Protein AF-A0A958IVD2-F1 (afdb_monomer)

Secondary structure (DSSP, 8-state):
---------------PPP-PPPPSSTT--STTTT--TTTTSEEEEE----SSSTTSHHHHHH--SSEEEEES--EEEE-SS-EEE-SSSEEEEGGGSSTT-EEEESS-EEE-SSSEEEESEEEE--------

Solvent-accessible surface area (backbone atoms only — not comparable to full-atom values): 7624 Å² total; per-residue (Å²): 140,82,85,82,78,81,80,78,82,81,81,78,80,82,76,73,79,76,83,72,73,66,49,55,43,95,86,50,67,72,96,68,15,55,37,67,20,13,67,96,35,51,80,38,64,22,63,49,58,48,61,54,55,92,42,5,56,46,47,58,47,61,43,76,59,39,22,30,37,37,32,77,42,52,47,67,33,56,22,72,55,66,44,64,31,61,50,40,21,28,25,40,41,25,77,56,18,45,86,95,17,40,31,42,24,25,35,57,80,42,81,72,56,54,42,71,40,80,42,63,64,44,77,46,88,52,77,47,61,81,80,129

Radius of gyration: 24.02 Å; Cα contacts (8 Å, |Δi|>4): 286; chains: 1; bounding box: 62×28×90 Å

Foldseek 3Di:
DDDDDPPDDDPDPDDDPDPDQDFCDVPQDDPNGRQQALPPHAEQEQEDLEQDDPSHPLVQLPDADRYEYAYPEADERQHLEERENPHARHEYDQVRHPDPTYEYEQYYHHYPDDRYHYDDYHYDYDHRPDDD

Nearest PDB structures (foldseek):
  9buj-assembly1_A  TM=9.673E-01  e=1.104E-06  Pseudoalteromonas fuliginea
  6fi2-assembly1_A  TM=8.003E-01  e=1.442E-03  Achromobacter denitrificans
  1pxz-assembly2_B  TM=7.225E-01  e=1.726E-03  Juniperus ashei

Structure (mmCIF, N/CA/C/O backbone):
data_AF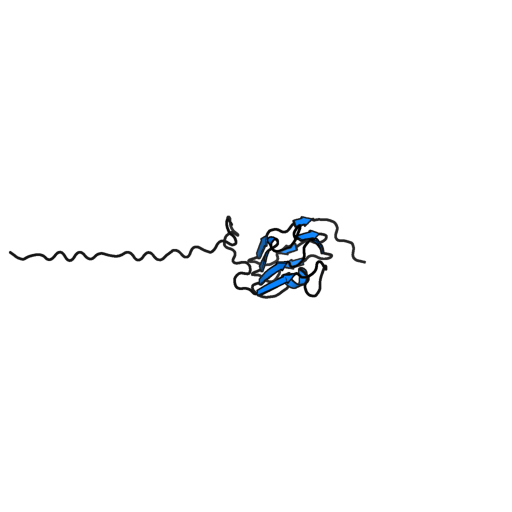-A0A958IVD2-F1
#
_entry.id   AF-A0A958IVD2-F1
#
loop_
_atom_site.group_PDB
_atom_site.id
_atom_site.type_symbol
_atom_site.label_atom_id
_atom_site.label_alt_id
_atom_site.label_comp_id
_atom_site.label_asym_id
_atom_site.label_entity_id
_atom_site.label_seq_id
_atom_site.pdbx_PDB_ins_code
_atom_site.Cartn_x
_atom_site.Cartn_y
_atom_site.Cartn_z
_atom_site.occupancy
_atom_site.B_iso_or_equiv
_atom_site.auth_seq_id
_atom_site.auth_comp_id
_atom_site.auth_asym_id
_atom_site.auth_atom_id
_atom_site.pdbx_PDB_model_num
ATOM 1 N N . MET A 1 1 ? -46.394 0.053 67.812 1.00 45.84 1 MET A N 1
ATOM 2 C CA . MET A 1 1 ? -45.107 -0.383 67.218 1.00 45.84 1 MET A CA 1
ATOM 3 C C . MET A 1 1 ? -45.305 -0.621 65.717 1.00 45.84 1 MET A C 1
ATOM 5 O O . MET A 1 1 ? -45.913 -1.615 65.351 1.00 45.84 1 MET A O 1
ATOM 9 N N . ARG A 1 2 ? -44.894 0.317 64.844 1.00 48.47 2 ARG A N 1
ATOM 10 C CA . ARG A 1 2 ? -45.023 0.217 63.370 1.00 48.47 2 ARG A CA 1
ATOM 11 C C . ARG A 1 2 ? -43.691 -0.262 62.777 1.00 48.47 2 ARG A C 1
ATOM 13 O O . ARG A 1 2 ? -42.692 0.438 62.893 1.00 48.47 2 ARG A O 1
ATOM 20 N N . LYS A 1 3 ? -43.666 -1.454 62.168 1.00 48.22 3 LYS A N 1
ATOM 21 C CA . LYS A 1 3 ? -42.484 -2.014 61.487 1.00 48.22 3 LYS A CA 1
ATOM 22 C C . LYS A 1 3 ? -42.198 -1.234 60.195 1.00 48.22 3 LYS A C 1
ATOM 24 O O . LYS A 1 3 ? -42.845 -1.462 59.176 1.00 48.22 3 LYS A O 1
ATOM 29 N N . MET A 1 4 ? -41.222 -0.327 60.247 1.00 54.09 4 MET A N 1
ATOM 30 C CA . MET A 1 4 ? -40.623 0.327 59.078 1.00 54.09 4 MET A CA 1
ATOM 31 C C . MET A 1 4 ? -39.962 -0.719 58.171 1.00 54.09 4 MET A C 1
ATOM 33 O O . MET A 1 4 ? -38.931 -1.288 58.524 1.00 54.09 4 MET A O 1
ATOM 37 N N . HIS A 1 5 ? -40.549 -0.964 57.000 1.00 51.00 5 HIS A N 1
ATOM 38 C CA . HIS A 1 5 ? -39.907 -1.724 55.932 1.00 51.00 5 HIS A CA 1
ATOM 39 C C . HIS A 1 5 ? -38.927 -0.793 55.216 1.00 51.00 5 HIS A C 1
ATOM 41 O O . HIS A 1 5 ? -39.326 0.090 54.460 1.00 51.00 5 HIS A O 1
ATOM 47 N N . ARG A 1 6 ? -37.633 -0.957 55.510 1.00 57.53 6 ARG A N 1
ATOM 48 C CA . ARG A 1 6 ? -36.539 -0.307 54.784 1.00 57.53 6 ARG A CA 1
ATOM 49 C C . ARG A 1 6 ? -36.501 -0.871 53.362 1.00 57.53 6 ARG A C 1
ATOM 51 O O . ARG A 1 6 ? -35.942 -1.937 53.134 1.00 57.53 6 ARG A O 1
ATOM 58 N N . PHE A 1 7 ? -37.123 -0.164 52.425 1.00 57.16 7 PHE A N 1
ATOM 59 C CA . PHE A 1 7 ? -37.018 -0.442 50.997 1.00 57.16 7 PHE A CA 1
ATOM 60 C C . PHE A 1 7 ? -35.703 0.172 50.495 1.00 57.16 7 PHE A C 1
ATOM 62 O O . PHE A 1 7 ? -35.628 1.359 50.184 1.00 57.16 7 PHE A O 1
ATOM 69 N N . LEU A 1 8 ? -34.626 -0.616 50.542 1.00 60.81 8 LEU A N 1
ATOM 70 C CA . LEU A 1 8 ? -33.309 -0.239 50.033 1.00 60.81 8 LEU A CA 1
ATOM 71 C C . LEU A 1 8 ? -33.336 -0.339 48.501 1.00 60.81 8 LEU A C 1
ATOM 73 O O . LEU A 1 8 ? -33.292 -1.435 47.947 1.00 60.81 8 LEU A O 1
ATOM 77 N N . LEU A 1 9 ? -33.440 0.806 47.828 1.00 56.78 9 LEU A N 1
ATOM 78 C CA . LEU A 1 9 ? -33.377 0.906 46.371 1.00 56.78 9 LEU A CA 1
ATOM 79 C C . LEU A 1 9 ? -31.910 0.749 45.930 1.00 56.78 9 LEU A C 1
ATOM 81 O O . LEU A 1 9 ? -31.099 1.659 46.099 1.00 56.78 9 LEU A O 1
ATOM 85 N N . LEU A 1 10 ? -31.555 -0.429 45.413 1.00 60.19 10 LEU A N 1
ATOM 86 C CA . LEU A 1 10 ? -30.235 -0.708 44.845 1.00 60.19 10 LEU A CA 1
ATOM 87 C C . LEU A 1 10 ? -30.1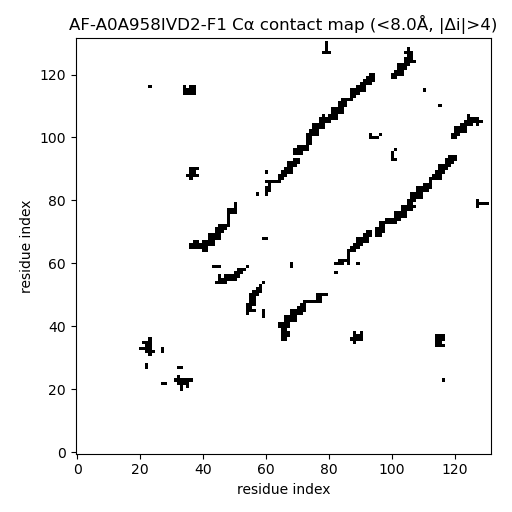55 -0.078 43.442 1.00 60.19 10 LEU A C 1
ATOM 89 O O . LEU A 1 10 ? -30.675 -0.629 42.474 1.00 60.19 10 LEU A O 1
ATOM 93 N N . LEU A 1 11 ? -29.525 1.093 43.330 1.00 65.44 11 LEU A N 1
ATOM 94 C CA . LEU A 1 11 ? -29.174 1.713 42.048 1.00 65.44 11 LEU A CA 1
ATOM 95 C C . LEU A 1 11 ? -28.031 0.914 41.405 1.00 65.44 11 LEU A C 1
ATOM 97 O O . LEU A 1 11 ? -26.864 1.096 41.740 1.00 65.44 11 LEU A O 1
ATOM 101 N N . VAL A 1 12 ? -28.375 0.005 40.492 1.00 68.00 12 VAL A N 1
ATOM 102 C CA . VAL A 1 12 ? -27.407 -0.667 39.617 1.00 68.00 12 VAL A CA 1
ATOM 103 C C . VAL A 1 12 ? -26.959 0.350 38.567 1.00 68.00 12 VAL A C 1
ATOM 105 O O . VAL A 1 12 ? -27.717 0.708 37.668 1.00 68.00 12 VAL A O 1
ATOM 108 N N . SER A 1 13 ? -25.736 0.858 38.701 1.00 67.38 13 SER A N 1
ATOM 109 C CA . SER A 1 13 ? -25.097 1.705 37.698 1.00 67.38 13 SER A CA 1
ATOM 110 C C . SER A 1 13 ? -24.757 0.864 36.464 1.00 67.38 13 SER A C 1
ATOM 112 O O . SER A 1 13 ? -23.814 0.077 36.463 1.00 67.38 13 SER A O 1
ATOM 114 N N . LEU A 1 14 ? -25.544 1.020 35.398 1.00 68.94 14 LEU A N 1
ATOM 115 C CA . LEU A 1 14 ? -25.265 0.413 34.100 1.00 68.94 14 LEU A CA 1
ATOM 116 C C . LEU A 1 14 ? -24.089 1.167 33.456 1.00 68.94 14 LEU A C 1
ATOM 118 O O . LEU A 1 14 ? -24.268 2.244 32.889 1.00 68.94 14 LEU A O 1
ATOM 122 N N . SER A 1 15 ? -22.870 0.642 33.590 1.00 68.06 15 SER A N 1
ATOM 123 C CA . SER A 1 15 ? -21.710 1.190 32.891 1.00 68.06 15 SER A CA 1
ATOM 124 C C . SER A 1 15 ? -21.821 0.869 31.401 1.00 68.06 15 SER A C 1
ATOM 126 O O . SER A 1 15 ? -21.713 -0.280 30.975 1.00 68.06 15 SER A O 1
ATOM 128 N N . LEU A 1 16 ? -22.048 1.896 30.583 1.00 69.50 16 LEU A N 1
ATOM 129 C CA . LEU A 1 16 ? -21.881 1.779 29.138 1.00 69.50 16 LEU A CA 1
ATOM 130 C C . LEU A 1 16 ? -20.393 1.517 28.864 1.00 69.50 16 LEU A C 1
ATOM 132 O O . LEU A 1 16 ? -19.560 2.311 29.314 1.00 69.50 16 LEU A O 1
ATOM 136 N N . PRO A 1 17 ? -20.022 0.434 28.158 1.00 66.06 17 PRO A N 1
ATOM 137 C CA . PRO A 1 17 ? -18.642 0.265 27.741 1.00 66.06 17 PRO A CA 1
ATOM 138 C C . PRO A 1 17 ? -18.275 1.460 26.860 1.00 66.06 17 PRO A C 1
ATOM 140 O O . PRO A 1 17 ? -18.956 1.749 25.874 1.00 66.06 17 PRO A O 1
ATOM 143 N N . ALA A 1 18 ? -17.215 2.180 27.229 1.00 63.84 18 ALA A N 1
ATOM 144 C CA . ALA A 1 18 ? -16.650 3.194 26.355 1.00 63.84 18 ALA A CA 1
ATOM 145 C C . ALA A 1 18 ? -16.285 2.512 25.029 1.00 63.84 18 ALA A C 1
ATOM 147 O O . ALA A 1 18 ? -15.550 1.522 25.028 1.00 63.84 18 ALA A O 1
ATOM 148 N N . LEU A 1 19 ? -16.823 3.009 23.911 1.00 63.66 19 LEU A N 1
ATOM 149 C CA . LEU A 1 19 ? -16.468 2.557 22.566 1.00 63.66 19 LEU A CA 1
ATOM 150 C C . LEU A 1 19 ? -14.988 2.877 22.324 1.00 63.66 19 LEU A C 1
ATOM 152 O O . LEU A 1 19 ? -14.635 3.950 21.840 1.00 63.66 19 LEU A O 1
ATOM 156 N N . SER A 1 20 ? -14.109 1.959 22.723 1.00 68.31 20 SER A N 1
ATOM 157 C CA . SER A 1 20 ? -12.683 2.046 22.444 1.00 68.31 20 SER A CA 1
ATOM 158 C C . SER A 1 20 ? -12.490 1.950 20.934 1.00 68.31 20 SER A C 1
ATOM 160 O O . SER A 1 20 ? -12.926 0.993 20.290 1.00 68.31 20 SER A O 1
ATOM 162 N N . GLN A 1 21 ? -11.883 2.982 20.358 1.00 81.19 21 GLN A N 1
ATOM 163 C CA . GLN A 1 21 ? -11.654 3.065 18.925 1.00 81.19 21 GLN A CA 1
ATOM 164 C C . GLN A 1 21 ? -10.646 1.979 18.522 1.00 81.19 21 GLN A C 1
ATOM 166 O O . GLN A 1 21 ? -9.540 1.921 19.058 1.00 81.19 21 GLN A O 1
ATOM 171 N N . LEU A 1 22 ? -11.038 1.092 17.600 1.00 92.00 22 LEU A N 1
ATOM 172 C CA . LEU A 1 22 ? -10.213 -0.052 17.205 1.00 92.00 22 LEU A CA 1
ATOM 173 C C . LEU A 1 22 ? -8.854 0.423 16.657 1.00 92.00 22 LEU A C 1
ATOM 175 O O . LEU A 1 22 ? -8.834 1.120 15.634 1.00 92.00 22 LEU A O 1
ATOM 179 N N . PRO A 1 23 ? -7.721 0.012 17.256 1.00 95.25 23 PRO A N 1
ATOM 180 C CA . PRO A 1 23 ? -6.402 0.486 16.847 1.00 95.25 23 PRO A CA 1
ATOM 181 C C . PRO A 1 23 ? -6.087 0.005 15.434 1.00 95.25 23 PRO A C 1
ATOM 183 O O . PRO A 1 23 ? -6.349 -1.156 15.129 1.00 95.25 23 PRO A O 1
ATOM 186 N N . ALA A 1 24 ? -5.537 0.867 14.576 1.00 96.44 24 ALA A N 1
ATOM 187 C CA . ALA A 1 24 ? -5.219 0.651 13.160 1.00 96.44 24 ALA A CA 1
ATOM 188 C C . ALA A 1 24 ? -4.617 -0.739 12.901 1.00 96.44 24 ALA A C 1
ATOM 190 O O . ALA A 1 24 ? -5.035 -1.458 11.992 1.00 96.44 24 ALA A O 1
ATOM 191 N N . PHE A 1 25 ? -3.703 -1.152 13.778 1.00 94.69 25 PHE A N 1
ATOM 192 C CA . PHE A 1 25 ? -3.180 -2.506 13.904 1.00 94.69 25 PHE A CA 1
ATOM 193 C C . PHE A 1 25 ? -2.778 -2.792 15.364 1.00 94.69 25 PHE A C 1
ATOM 195 O O . PHE A 1 25 ? -2.640 -1.847 16.146 1.00 94.69 25 PHE A O 1
ATOM 202 N N . PRO A 1 26 ? -2.565 -4.067 15.755 1.00 94.69 26 PRO A N 1
ATOM 203 C CA . PRO A 1 26 ? -2.106 -4.400 17.103 1.00 94.69 26 PRO A CA 1
ATOM 204 C C . PRO A 1 26 ? -0.832 -3.631 17.476 1.00 94.69 26 PRO A C 1
ATOM 206 O O . PRO A 1 26 ? 0.164 -3.697 16.759 1.00 94.69 26 PRO A O 1
ATOM 209 N N . GLY A 1 27 ? -0.881 -2.891 18.585 1.00 94.00 27 GLY A N 1
ATOM 210 C CA . GLY A 1 27 ? 0.239 -2.080 19.071 1.00 94.00 27 GLY A CA 1
ATOM 211 C C . GLY A 1 27 ? 0.386 -0.692 18.433 1.00 94.00 27 GLY A C 1
ATOM 212 O O . GLY A 1 27 ? 1.361 -0.011 18.733 1.00 94.00 27 GLY A O 1
ATOM 213 N N . ALA A 1 28 ? -0.543 -0.247 17.578 1.00 94.94 28 ALA A N 1
ATOM 214 C CA . ALA A 1 28 ? -0.506 1.105 17.020 1.00 94.94 28 ALA A CA 1
ATOM 215 C C . ALA A 1 28 ? -0.632 2.179 18.121 1.00 94.94 28 ALA A C 1
ATOM 217 O O . ALA A 1 28 ? -1.500 2.093 18.989 1.00 94.94 28 ALA A O 1
ATOM 218 N N . GLN A 1 29 ? 0.222 3.202 18.064 1.00 95.56 29 GLN A N 1
ATOM 219 C CA . GLN A 1 29 ? 0.267 4.331 19.002 1.00 95.56 29 GLN A CA 1
ATOM 220 C C . GLN A 1 29 ? 0.447 5.656 18.238 1.00 95.56 29 GLN A C 1
ATOM 222 O O . GLN A 1 29 ? 0.783 5.655 17.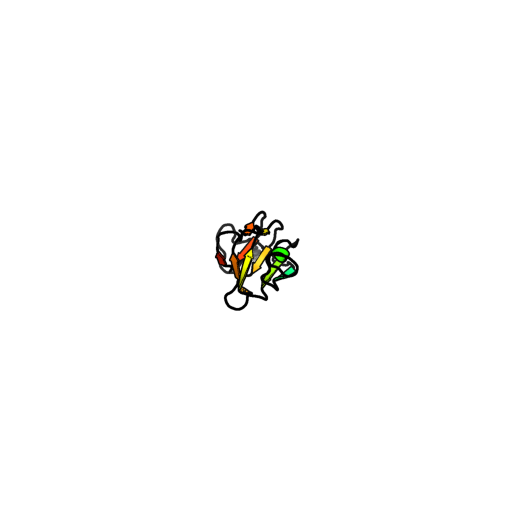053 1.00 95.56 29 GLN A O 1
ATOM 227 N N . GLY A 1 30 ? 0.202 6.788 18.903 1.00 95.69 30 GLY A N 1
ATOM 228 C CA . GLY A 1 30 ? 0.304 8.128 18.311 1.00 95.69 30 GLY A CA 1
ATOM 229 C C . GLY A 1 30 ? -0.941 8.573 17.530 1.00 95.69 30 GLY A C 1
ATOM 230 O O . GLY A 1 30 ? -1.992 7.936 17.584 1.00 95.69 30 GLY A O 1
ATOM 231 N N . PHE A 1 31 ? -0.829 9.684 16.795 1.00 95.19 31 PHE A N 1
ATOM 232 C CA . PHE A 1 31 ? -1.969 10.355 16.144 1.00 95.19 31 PHE A CA 1
ATOM 233 C C . PHE A 1 31 ? -2.648 9.539 15.035 1.00 95.19 31 PHE A C 1
ATOM 235 O O . PHE A 1 31 ? -3.834 9.715 14.787 1.00 95.19 31 PHE A O 1
ATOM 242 N N . GLY A 1 32 ? -1.922 8.623 14.390 1.00 95.12 32 GLY A N 1
ATOM 243 C CA . GLY A 1 32 ? -2.479 7.711 13.384 1.00 95.12 32 GLY A CA 1
ATOM 244 C C . GLY A 1 32 ? -2.990 6.386 13.956 1.00 95.12 32 GLY A C 1
ATOM 245 O O . GLY A 1 32 ? -3.363 5.500 13.194 1.00 95.12 32 GLY A O 1
ATOM 246 N N . SER A 1 33 ? -2.977 6.202 15.280 1.00 96.62 33 SER A N 1
ATOM 247 C CA . SER A 1 33 ? -3.221 4.894 15.906 1.00 96.62 33 SER A CA 1
ATOM 248 C C . SER A 1 33 ? -4.624 4.344 15.715 1.00 96.62 33 SER A C 1
ATOM 250 O O . SER A 1 33 ? -4.800 3.140 15.851 1.00 96.62 33 SER A O 1
ATOM 252 N N . THR A 1 34 ? -5.609 5.177 15.387 1.00 96.56 34 THR A N 1
ATOM 253 C CA . THR A 1 34 ? -7.018 4.783 15.250 1.00 96.56 34 THR A CA 1
ATOM 254 C C . THR A 1 34 ? -7.529 4.871 13.816 1.00 96.56 34 THR A C 1
ATOM 256 O O . THR A 1 34 ? -8.730 4.717 13.594 1.00 96.56 34 THR A O 1
ATOM 259 N N . THR A 1 35 ? -6.644 5.082 12.830 1.00 97.25 35 THR A N 1
ATOM 260 C CA . THR A 1 35 ? -7.083 5.150 11.432 1.00 97.25 35 THR A CA 1
ATOM 261 C C . THR A 1 35 ? -7.778 3.843 11.015 1.00 97.25 35 THR A C 1
ATOM 263 O O . THR A 1 35 ? -7.261 2.750 11.283 1.00 97.25 35 THR A O 1
ATOM 266 N N . PRO A 1 36 ? -8.962 3.911 10.380 1.00 97.19 36 PRO A N 1
ATOM 267 C CA . PRO A 1 36 ? -9.670 2.730 9.908 1.00 97.19 36 PRO A CA 1
ATOM 268 C C . PRO A 1 36 ? -8.956 2.023 8.750 1.00 97.19 36 PRO A C 1
ATOM 270 O O . PRO A 1 36 ? -9.176 0.823 8.568 1.00 97.19 36 PRO A O 1
ATOM 273 N N . GLY A 1 37 ? -8.115 2.720 7.972 1.00 98.25 37 GLY A N 1
ATOM 274 C CA . GLY A 1 37 ? -7.549 2.176 6.735 1.00 98.25 37 GLY A CA 1
ATOM 275 C C . GLY A 1 37 ? -8.640 1.596 5.826 1.00 98.25 37 GLY A C 1
ATOM 276 O O . GLY A 1 37 ? -9.722 2.161 5.703 1.00 98.25 37 GLY A O 1
ATOM 277 N N . GLY A 1 38 ? -8.385 0.429 5.235 1.00 98.25 38 GLY A N 1
ATOM 278 C CA . GLY A 1 38 ? -9.327 -0.285 4.364 1.00 98.25 38 GLY A CA 1
ATOM 279 C C . GLY A 1 38 ? -10.311 -1.240 5.044 1.00 98.25 38 GLY A C 1
ATOM 280 O O . GLY A 1 38 ? -10.798 -2.160 4.389 1.00 98.25 38 GLY A O 1
ATOM 281 N N . ARG A 1 39 ? -10.570 -1.113 6.352 1.00 97.44 39 ARG A N 1
ATOM 282 C CA . ARG A 1 39 ? -11.480 -2.026 7.077 1.00 97.44 39 ARG A CA 1
ATOM 283 C C . ARG A 1 39 ? -12.860 -2.120 6.429 1.00 97.44 39 ARG A C 1
ATOM 285 O O . ARG A 1 39 ? -13.435 -1.111 6.043 1.00 97.44 39 ARG A O 1
ATOM 292 N N . GLY A 1 40 ? -13.398 -3.341 6.362 1.00 96.19 40 GLY A N 1
ATOM 293 C CA . GLY A 1 40 ? -14.696 -3.623 5.733 1.00 96.19 40 GLY A CA 1
ATOM 294 C C . GLY A 1 40 ? -14.706 -3.445 4.211 1.00 96.19 40 GLY A C 1
ATOM 295 O O . GLY A 1 40 ? -15.752 -3.597 3.590 1.00 96.19 40 GLY A O 1
ATOM 296 N N . GLY A 1 41 ? -13.556 -3.113 3.625 1.00 97.94 41 GLY A N 1
ATOM 297 C CA . GLY A 1 41 ? -13.383 -2.888 2.205 1.00 97.94 41 GLY A CA 1
ATOM 298 C C . GLY A 1 41 ? -13.124 -4.149 1.393 1.00 97.94 41 GLY A C 1
ATOM 299 O O . GLY A 1 41 ? -13.015 -5.257 1.922 1.00 97.94 41 GLY A O 1
ATOM 300 N N . ALA A 1 42 ? -12.971 -3.954 0.086 1.00 98.50 42 ALA A N 1
ATOM 301 C CA . ALA A 1 42 ? -12.626 -5.031 -0.832 1.00 98.50 42 ALA A CA 1
ATOM 302 C C . ALA A 1 42 ? -11.178 -5.497 -0.619 1.00 98.50 42 ALA A C 1
ATOM 304 O O . ALA A 1 42 ? -10.288 -4.692 -0.340 1.00 98.50 42 ALA A O 1
ATOM 305 N N . ILE A 1 43 ? -10.925 -6.791 -0.800 1.00 98.62 43 ILE A N 1
ATOM 306 C CA . ILE A 1 43 ? -9.560 -7.314 -0.886 1.00 98.62 43 ILE A CA 1
ATOM 307 C C . ILE A 1 43 ? -9.126 -7.220 -2.346 1.00 98.62 43 ILE A C 1
ATOM 309 O O . ILE A 1 43 ? -9.785 -7.780 -3.219 1.00 98.62 43 ILE A O 1
ATOM 313 N N . ILE A 1 44 ? -8.027 -6.516 -2.603 1.00 98.81 44 ILE A N 1
ATOM 314 C CA . ILE A 1 44 ? -7.444 -6.382 -3.938 1.00 98.81 44 ILE A CA 1
ATOM 315 C C . ILE A 1 44 ? -6.073 -7.042 -3.934 1.00 98.81 44 ILE A C 1
ATOM 317 O O . ILE A 1 44 ? -5.213 -6.728 -3.109 1.00 98.81 44 ILE A O 1
ATOM 321 N N . GLU A 1 45 ? -5.875 -7.973 -4.859 1.00 98.75 45 GLU A N 1
ATOM 322 C CA . GLU A 1 45 ? -4.657 -8.766 -4.939 1.00 98.75 45 GLU A CA 1
ATOM 323 C C . GLU A 1 45 ? -3.695 -8.194 -5.978 1.00 98.75 45 GLU A C 1
ATOM 325 O O . GLU A 1 45 ? -4.041 -8.022 -7.144 1.00 98.75 45 GLU A O 1
ATOM 330 N N . VAL A 1 46 ? -2.457 -7.942 -5.561 1.00 98.81 46 VAL A N 1
ATOM 331 C CA . VAL A 1 46 ? -1.346 -7.663 -6.470 1.00 98.81 46 VAL A CA 1
ATOM 332 C C . VAL A 1 46 ? -0.779 -8.993 -6.942 1.00 98.81 46 VAL A C 1
ATOM 334 O O . VAL A 1 46 ? -0.254 -9.778 -6.146 1.00 98.81 46 VAL A O 1
ATOM 337 N N . LEU A 1 47 ? -0.894 -9.237 -8.242 1.00 98.69 47 LEU A N 1
ATOM 338 C CA . LEU A 1 47 ? -0.576 -10.510 -8.886 1.00 98.69 47 LEU A CA 1
ATOM 339 C C . LEU A 1 47 ? 0.783 -10.489 -9.593 1.00 98.69 47 LEU A C 1
ATOM 341 O O . LEU A 1 47 ? 1.371 -11.542 -9.824 1.00 98.69 47 LEU A O 1
ATOM 345 N N . ASN A 1 48 ? 1.298 -9.305 -9.932 1.00 98.50 48 ASN A N 1
ATOM 346 C CA . ASN A 1 48 ? 2.552 -9.146 -10.666 1.00 98.50 48 ASN A CA 1
ATOM 347 C C . ASN A 1 48 ? 3.388 -7.960 -10.154 1.00 98.50 48 ASN A C 1
ATOM 349 O O . ASN A 1 48 ? 2.929 -7.142 -9.357 1.00 98.50 48 ASN A O 1
ATOM 353 N N . LEU A 1 49 ? 4.644 -7.898 -10.605 1.00 98.31 49 LEU A N 1
ATOM 354 C CA . LEU A 1 49 ? 5.615 -6.857 -10.241 1.00 98.31 49 LEU A CA 1
ATOM 355 C C . LEU A 1 49 ? 5.736 -5.760 -11.315 1.00 98.31 49 LEU A C 1
ATOM 357 O O . LEU A 1 49 ? 6.699 -4.994 -11.309 1.00 98.31 49 LEU A O 1
ATOM 361 N N . ASN A 1 50 ? 4.783 -5.694 -12.249 1.00 98.25 50 ASN A N 1
ATOM 362 C CA . ASN A 1 50 ? 4.816 -4.735 -13.347 1.00 98.25 50 ASN A CA 1
ATOM 363 C C . ASN A 1 50 ? 4.614 -3.304 -12.817 1.00 98.25 50 ASN A C 1
ATOM 365 O O . ASN A 1 50 ? 3.904 -3.081 -11.834 1.00 98.25 50 ASN A O 1
ATOM 369 N N . ASN A 1 51 ? 5.190 -2.313 -13.504 1.00 96.00 51 ASN A N 1
ATOM 370 C CA . ASN A 1 51 ? 5.043 -0.894 -13.148 1.00 96.00 51 ASN A CA 1
ATOM 371 C C . ASN A 1 51 ? 3.572 -0.408 -13.179 1.00 96.00 51 ASN A C 1
ATOM 373 O O . ASN A 1 51 ? 3.194 0.503 -12.432 1.00 96.00 51 ASN A O 1
ATOM 377 N N . ASN A 1 52 ? 2.747 -0.972 -14.065 1.00 97.31 52 ASN A N 1
ATOM 378 C CA . ASN A 1 52 ? 1.339 -0.624 -14.247 1.00 97.31 52 ASN A CA 1
ATOM 379 C C . ASN A 1 52 ? 0.542 -1.783 -14.885 1.00 97.31 52 ASN A C 1
ATOM 381 O O . ASN A 1 52 ? 1.091 -2.846 -15.179 1.00 97.31 52 ASN A O 1
ATOM 385 N N . GLY A 1 53 ? -0.756 -1.547 -15.095 1.00 97.88 53 GLY A N 1
ATOM 386 C CA . GLY A 1 53 ? -1.671 -2.470 -15.764 1.00 97.88 53 GLY A CA 1
ATOM 387 C C . GLY A 1 53 ? -2.389 -3.444 -14.822 1.00 97.88 53 GLY A C 1
ATOM 388 O O . GLY A 1 53 ? -2.205 -3.367 -13.600 1.00 97.88 53 GLY A O 1
ATOM 389 N N . PRO A 1 54 ? -3.202 -4.352 -15.391 1.00 98.56 54 PRO A N 1
ATOM 390 C CA . PRO A 1 54 ? -4.004 -5.302 -14.631 1.00 98.56 54 PRO A CA 1
ATOM 391 C C . PRO A 1 54 ? -3.193 -6.128 -13.630 1.00 98.56 54 PRO A C 1
ATOM 393 O O . PRO A 1 54 ? -2.139 -6.680 -13.960 1.00 98.56 54 PRO A O 1
ATOM 396 N N . GLY A 1 55 ? -3.679 -6.207 -12.391 1.00 98.31 55 GLY A N 1
ATOM 397 C CA . GLY A 1 55 ? -3.058 -6.958 -11.297 1.00 98.31 55 GLY A CA 1
ATOM 398 C C . GLY A 1 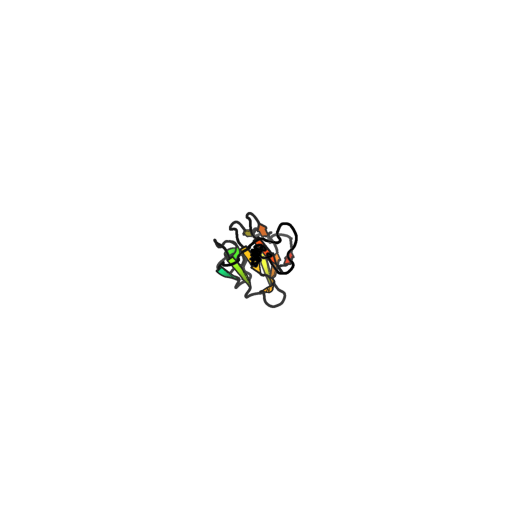55 ? -1.778 -6.332 -10.730 1.00 98.31 55 GLY A C 1
ATOM 399 O O . GLY A 1 55 ? -1.099 -6.972 -9.924 1.00 98.31 55 GLY A O 1
ATOM 400 N N . SER A 1 56 ? -1.423 -5.109 -11.142 1.00 98.75 56 SER A N 1
ATOM 401 C CA . SER A 1 56 ? -0.257 -4.386 -10.620 1.00 98.75 56 SER A CA 1
ATOM 402 C C . SER A 1 56 ? -0.565 -3.668 -9.303 1.00 98.75 56 SER A C 1
ATOM 404 O O . SER A 1 56 ? -1.707 -3.321 -8.993 1.00 98.75 56 SER A O 1
ATOM 406 N N . PHE A 1 57 ? 0.485 -3.344 -8.545 1.00 98.62 57 PHE A N 1
ATOM 407 C CA . PHE A 1 57 ? 0.366 -2.522 -7.336 1.00 98.62 57 PHE A CA 1
ATOM 408 C C . PHE A 1 57 ? -0.252 -1.143 -7.612 1.00 98.62 57 PHE A C 1
ATOM 410 O O . PHE A 1 57 ? -1.026 -0.632 -6.803 1.00 98.62 57 PHE A O 1
ATOM 417 N N . ARG A 1 58 ? 0.052 -0.546 -8.771 1.00 98.31 58 ARG A N 1
ATOM 418 C CA . ARG A 1 58 ? -0.485 0.761 -9.163 1.00 98.31 58 ARG A CA 1
ATOM 419 C C . ARG A 1 58 ? -1.998 0.718 -9.345 1.00 98.31 58 ARG A C 1
ATOM 421 O O . ARG A 1 58 ? -2.685 1.598 -8.836 1.00 98.31 58 ARG A O 1
ATOM 428 N N . GLU A 1 59 ? -2.502 -0.297 -10.041 1.00 98.50 59 GLU A N 1
ATOM 429 C CA . GLU A 1 59 ? -3.943 -0.485 -10.229 1.00 98.50 59 GLU A CA 1
ATOM 430 C C . GLU A 1 59 ? -4.649 -0.685 -8.882 1.00 98.50 59 GLU A C 1
ATOM 432 O O . GLU A 1 59 ? -5.635 -0.008 -8.590 1.00 98.50 59 GLU A O 1
ATOM 437 N N . ALA A 1 60 ? -4.085 -1.526 -8.010 1.00 98.56 60 ALA A N 1
ATOM 438 C CA . ALA A 1 60 ? -4.642 -1.782 -6.685 1.00 98.56 60 ALA A CA 1
ATOM 439 C C . ALA A 1 60 ? -4.719 -0.511 -5.810 1.00 98.56 60 ALA A C 1
ATOM 441 O O . ALA A 1 60 ? -5.714 -0.272 -5.120 1.00 98.56 60 ALA A O 1
ATOM 442 N N . CYS A 1 61 ? -3.696 0.346 -5.871 1.00 98.44 61 CYS A 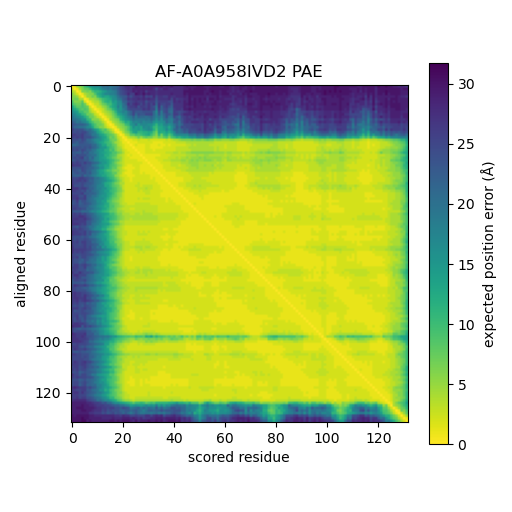N 1
ATOM 443 C CA . CYS A 1 61 ? -3.686 1.639 -5.184 1.00 98.44 61 CYS A CA 1
ATOM 444 C C . CYS A 1 61 ? -4.685 2.645 -5.774 1.00 98.44 61 CYS A C 1
ATOM 446 O O . CYS A 1 61 ? -5.234 3.447 -5.018 1.00 98.44 61 CYS A O 1
ATOM 448 N N . ALA A 1 62 ? -4.935 2.605 -7.085 1.00 98.25 62 ALA A N 1
ATOM 449 C CA . ALA A 1 62 ? -5.836 3.528 -7.776 1.00 98.25 62 ALA A CA 1
ATOM 450 C C . ALA A 1 62 ? -7.325 3.193 -7.592 1.00 98.25 62 ALA A C 1
ATOM 452 O O . ALA A 1 62 ? -8.163 4.070 -7.787 1.00 98.25 62 ALA A O 1
ATOM 453 N N . ALA A 1 63 ? -7.666 1.961 -7.203 1.00 98.31 63 ALA A N 1
ATOM 454 C CA . ALA A 1 63 ? -9.052 1.551 -6.998 1.00 98.31 63 ALA A CA 1
ATOM 455 C C . ALA A 1 63 ? -9.810 2.470 -6.016 1.00 98.31 63 ALA A C 1
ATOM 457 O O . ALA A 1 63 ? -9.236 3.039 -5.086 1.00 98.31 63 ALA A O 1
ATOM 458 N N . ALA A 1 64 ? -11.111 2.635 -6.244 1.00 97.56 64 ALA A N 1
ATOM 459 C CA . ALA A 1 64 ? -11.974 3.456 -5.403 1.00 97.56 64 ALA A CA 1
ATOM 460 C C . ALA A 1 64 ? -12.557 2.653 -4.230 1.00 97.56 64 ALA A C 1
ATOM 462 O O . ALA A 1 64 ? -12.635 1.425 -4.267 1.00 97.56 64 ALA A O 1
ATOM 463 N N . GLY A 1 65 ? -13.011 3.376 -3.206 1.00 98.12 65 GLY A N 1
ATOM 464 C CA . GLY A 1 65 ? -13.641 2.807 -2.016 1.00 98.12 65 GLY A CA 1
ATOM 465 C C . GLY A 1 65 ? -12.659 2.188 -1.009 1.00 98.12 65 GLY A C 1
ATOM 466 O O . GLY A 1 65 ? -11.454 2.082 -1.285 1.00 98.12 65 GLY A O 1
ATOM 467 N N . PRO A 1 66 ? -13.166 1.794 0.177 1.00 98.62 66 PRO A N 1
ATOM 468 C CA . PRO A 1 66 ? -12.368 1.115 1.186 1.00 98.62 66 PRO A CA 1
ATOM 469 C C . PRO A 1 66 ? -11.775 -0.177 0.633 1.00 98.62 66 PRO A C 1
ATOM 471 O O . PRO A 1 66 ? -12.494 -0.995 0.050 1.00 98.62 66 PRO A O 1
ATOM 474 N N . ARG A 1 67 ? -10.466 -0.372 0.810 1.00 98.69 67 ARG A N 1
ATOM 475 C CA . ARG A 1 67 ? -9.771 -1.523 0.223 1.00 98.69 67 ARG A CA 1
ATOM 476 C C . ARG A 1 67 ? -8.514 -1.940 0.968 1.00 98.69 67 ARG A C 1
ATOM 478 O O . ARG A 1 67 ? -7.772 -1.120 1.513 1.00 98.69 67 ARG A O 1
ATOM 485 N N . ILE A 1 68 ? -8.255 -3.239 0.940 1.00 98.88 68 ILE A N 1
ATOM 486 C CA . ILE A 1 68 ? -7.074 -3.876 1.507 1.00 98.88 68 ILE A CA 1
ATOM 487 C C . ILE A 1 68 ? -6.281 -4.497 0.362 1.00 98.88 68 ILE A C 1
ATOM 489 O O . ILE A 1 68 ? -6.731 -5.443 -0.278 1.00 98.88 68 ILE A O 1
ATOM 493 N N . VAL A 1 69 ? -5.088 -3.969 0.125 1.00 98.88 69 VAL A N 1
ATOM 494 C CA . VAL A 1 69 ? -4.144 -4.470 -0.867 1.00 98.88 69 VAL A CA 1
ATOM 495 C C . VAL A 1 69 ? -3.281 -5.557 -0.236 1.00 98.88 69 VAL A C 1
ATOM 497 O O . VAL A 1 69 ? -2.569 -5.308 0.743 1.00 98.88 69 VAL A O 1
ATOM 500 N N . VAL A 1 70 ? -3.345 -6.755 -0.811 1.00 98.81 70 VAL A N 1
ATOM 501 C CA . VAL A 1 70 ? -2.535 -7.927 -0.446 1.00 98.81 70 VAL A CA 1
ATOM 502 C C . VAL A 1 70 ? -1.697 -8.380 -1.638 1.00 98.81 70 VAL A C 1
ATOM 504 O O . VAL A 1 70 ? -2.003 -8.053 -2.780 1.00 98.81 70 VAL A O 1
ATOM 507 N N . PHE A 1 71 ? -0.640 -9.144 -1.393 1.00 98.81 71 PHE A N 1
ATOM 508 C CA . PHE A 1 71 ? 0.322 -9.533 -2.418 1.00 98.81 71 PHE A CA 1
ATOM 509 C C . PHE A 1 71 ? 0.332 -11.050 -2.618 1.00 98.81 71 PHE A C 1
ATOM 511 O O . PHE A 1 71 ? 0.492 -11.811 -1.666 1.00 98.81 71 PHE A O 1
ATOM 518 N N . ARG A 1 72 ? 0.198 -11.492 -3.873 1.00 98.44 72 ARG A N 1
ATOM 519 C CA . ARG A 1 72 ? 0.381 -12.895 -4.299 1.00 98.44 72 ARG A CA 1
ATOM 520 C C . ARG A 1 72 ? 1.757 -13.154 -4.909 1.00 98.44 72 ARG A C 1
ATOM 522 O O . ARG A 1 72 ? 2.097 -14.290 -5.212 1.00 98.44 72 ARG A O 1
ATOM 529 N N . THR A 1 73 ? 2.559 -12.103 -5.035 1.00 97.69 73 THR A N 1
ATOM 530 C CA . THR A 1 73 ? 3.936 -12.124 -5.526 1.00 97.69 73 THR A CA 1
ATOM 531 C C . THR A 1 73 ? 4.858 -11.361 -4.571 1.00 97.69 73 THR A C 1
ATOM 533 O O . THR A 1 73 ? 4.391 -10.571 -3.751 1.00 97.69 73 THR A O 1
ATOM 536 N N . GLY A 1 74 ? 6.162 -11.612 -4.652 1.00 97.94 74 GLY A N 1
ATOM 537 C CA . GLY A 1 74 ? 7.191 -10.979 -3.828 1.00 97.94 74 GLY A CA 1
ATOM 538 C C . GLY A 1 74 ? 8.391 -10.579 -4.682 1.00 97.94 74 GLY A C 1
ATOM 539 O O . GLY A 1 74 ? 8.669 -11.213 -5.696 1.00 97.94 74 GLY A O 1
ATOM 540 N N . GLY A 1 75 ? 9.103 -9.525 -4.285 1.00 97.56 75 GLY A N 1
ATOM 541 C CA . GLY A 1 75 ? 10.223 -8.977 -5.047 1.00 97.56 75 GLY A CA 1
ATOM 542 C C . GLY A 1 75 ? 10.225 -7.452 -5.098 1.00 97.56 75 GLY A C 1
ATOM 543 O O . GLY A 1 75 ? 9.655 -6.777 -4.238 1.00 97.56 75 GLY A O 1
ATOM 544 N N . THR A 1 76 ? 10.899 -6.906 -6.105 1.00 97.19 76 THR A N 1
ATOM 545 C CA . THR A 1 76 ? 11.002 -5.459 -6.314 1.00 97.19 76 THR A CA 1
ATOM 546 C C . THR A 1 76 ? 10.046 -5.019 -7.415 1.00 97.19 76 THR A C 1
ATOM 548 O O . THR A 1 76 ? 10.114 -5.534 -8.527 1.00 97.19 76 THR A O 1
ATOM 551 N N . ILE A 1 77 ? 9.189 -4.045 -7.113 1.00 97.19 77 ILE A N 1
ATOM 552 C CA . ILE A 1 77 ? 8.364 -3.341 -8.094 1.00 97.19 77 ILE A CA 1
ATOM 553 C C . ILE A 1 77 ? 9.120 -2.074 -8.488 1.00 97.19 77 ILE A C 1
ATOM 555 O O . ILE A 1 77 ? 9.299 -1.163 -7.673 1.00 97.19 77 ILE A O 1
ATOM 559 N N . VAL A 1 78 ? 9.584 -2.033 -9.734 1.00 95.75 78 VAL A N 1
ATOM 560 C CA . VAL A 1 78 ? 10.291 -0.874 -10.283 1.00 95.75 78 VAL A CA 1
ATOM 561 C C . VAL A 1 78 ? 9.262 0.095 -10.854 1.00 95.75 78 VAL A C 1
ATOM 563 O O . VAL A 1 78 ? 8.577 -0.212 -11.826 1.00 95.75 78 VAL A O 1
ATOM 566 N N . LEU A 1 79 ? 9.133 1.255 -10.218 1.00 94.69 79 LEU A N 1
ATOM 567 C CA . LEU A 1 79 ? 8.193 2.302 -10.592 1.00 94.69 79 LEU A CA 1
ATOM 568 C C . LEU A 1 79 ? 8.887 3.326 -11.493 1.00 94.69 79 LEU A C 1
ATOM 570 O O . LEU A 1 79 ? 9.947 3.840 -11.142 1.00 94.69 79 LEU A O 1
ATOM 574 N N . TYR A 1 80 ? 8.267 3.647 -12.628 1.00 93.44 80 TYR A N 1
ATOM 575 C CA . TYR A 1 80 ? 8.777 4.656 -13.573 1.00 93.44 80 TYR A CA 1
ATOM 576 C C . TYR A 1 80 ? 8.186 6.046 -13.324 1.00 93.44 80 TYR A C 1
ATOM 578 O O . TYR A 1 80 ? 8.744 7.059 -13.720 1.00 93.44 80 TYR A O 1
ATOM 586 N N . THR A 1 81 ? 7.043 6.107 -12.644 1.00 93.06 81 THR A N 1
ATOM 587 C CA . THR A 1 81 ? 6.388 7.353 -12.234 1.00 93.06 81 THR A CA 1
ATOM 588 C C . THR A 1 81 ? 5.843 7.209 -10.819 1.00 93.06 81 THR A C 1
ATOM 590 O O . THR A 1 81 ? 5.593 6.076 -10.384 1.00 93.06 81 THR A O 1
ATOM 593 N N . PRO A 1 82 ? 5.620 8.312 -10.081 1.00 94.50 82 PRO A N 1
ATOM 594 C CA . PRO A 1 82 ? 5.047 8.233 -8.745 1.00 94.50 82 PRO A CA 1
ATOM 595 C C . PRO A 1 82 ? 3.740 7.433 -8.729 1.00 94.50 82 PRO A C 1
ATOM 597 O O . PRO A 1 82 ? 2.900 7.577 -9.622 1.00 94.50 82 PRO A O 1
ATOM 600 N N . VAL A 1 83 ? 3.551 6.582 -7.722 1.00 96.88 83 VAL A N 1
ATOM 601 C CA . VAL A 1 83 ? 2.232 6.009 -7.421 1.00 96.88 83 VAL A CA 1
ATOM 602 C C . VAL A 1 83 ? 1.550 6.975 -6.465 1.00 96.88 83 VAL A C 1
ATOM 604 O O . VAL A 1 83 ? 2.023 7.168 -5.348 1.00 96.88 83 VAL A O 1
ATOM 607 N N . ARG A 1 84 ? 0.461 7.607 -6.902 1.00 97.75 84 ARG A N 1
ATOM 608 C CA . ARG A 1 84 ? -0.308 8.542 -6.074 1.00 97.75 84 ARG A CA 1
ATOM 609 C C . ARG A 1 84 ? -1.510 7.830 -5.478 1.00 97.75 84 ARG A C 1
ATOM 611 O O . ARG A 1 84 ? -2.326 7.270 -6.203 1.00 97.75 84 ARG A O 1
ATOM 618 N N . ILE A 1 85 ? -1.601 7.835 -4.154 1.00 98.44 85 ILE A N 1
ATOM 619 C CA . ILE A 1 85 ? -2.760 7.352 -3.411 1.00 98.44 85 ILE A CA 1
ATOM 620 C C . ILE A 1 85 ? -3.682 8.548 -3.186 1.00 98.44 85 ILE A C 1
ATOM 622 O O . ILE A 1 85 ? -3.448 9.367 -2.296 1.00 98.44 85 ILE A O 1
ATOM 626 N N . GLU A 1 86 ? -4.716 8.641 -4.017 1.00 98.50 86 GLU A N 1
ATOM 627 C CA . GLU A 1 86 ? -5.703 9.731 -3.994 1.00 98.50 86 GLU A CA 1
ATOM 628 C C . GLU A 1 86 ? -7.035 9.282 -3.368 1.00 98.50 86 GLU A C 1
ATOM 630 O O . GLU A 1 86 ? -7.696 10.052 -2.672 1.00 98.50 86 GLU A O 1
ATOM 635 N N . ASN A 1 87 ? -7.388 8.001 -3.517 1.00 98.50 87 ASN A N 1
ATOM 636 C CA . ASN A 1 87 ? -8.587 7.421 -2.912 1.00 98.50 87 ASN A CA 1
ATOM 637 C C . ASN A 1 87 ? -8.320 6.986 -1.455 1.00 98.50 87 ASN A C 1
ATOM 639 O O . ASN A 1 87 ? -7.422 6.153 -1.255 1.00 98.50 87 ASN A O 1
ATOM 643 N N . PRO A 1 88 ? -9.087 7.488 -0.460 1.00 98.50 88 PRO A N 1
ATOM 644 C CA . PRO A 1 88 ? -8.880 7.208 0.966 1.00 98.50 88 PRO A CA 1
ATOM 645 C C . PRO A 1 88 ? -9.239 5.763 1.339 1.00 98.50 88 PRO A C 1
ATOM 647 O O . PRO A 1 88 ? -9.621 4.962 0.480 1.00 98.50 88 PRO A O 1
ATOM 650 N N . TYR A 1 89 ? -9.128 5.445 2.633 1.00 98.62 89 TYR A N 1
ATOM 651 C CA . TYR A 1 89 ? -9.510 4.155 3.219 1.00 98.62 89 TYR A CA 1
ATOM 652 C C . TYR A 1 89 ? -8.756 2.974 2.597 1.00 98.62 89 TYR A C 1
ATOM 654 O O . TYR A 1 89 ? -9.332 2.021 2.073 1.00 98.62 89 TYR A O 1
ATOM 662 N N . LEU A 1 90 ? -7.428 3.046 2.645 1.00 98.88 90 LEU A N 1
ATOM 663 C CA . LEU A 1 90 ? -6.535 2.057 2.047 1.00 98.88 90 LEU A CA 1
ATOM 664 C C . LEU A 1 90 ? -5.687 1.377 3.123 1.00 98.88 90 LEU A C 1
ATOM 666 O O . LEU A 1 90 ? -5.039 2.043 3.923 1.00 98.88 90 LEU A O 1
ATOM 670 N N . THR A 1 91 ? -5.616 0.049 3.101 1.00 98.88 91 THR A N 1
ATOM 671 C CA . THR A 1 91 ? -4.591 -0.710 3.831 1.00 98.88 91 THR A CA 1
ATOM 672 C C . THR A 1 91 ? -3.693 -1.435 2.842 1.00 98.88 91 THR A C 1
ATOM 674 O O . THR A 1 91 ? -4.180 -2.253 2.074 1.00 98.88 91 THR A O 1
ATOM 677 N N . ILE A 1 92 ? -2.383 -1.209 2.893 1.00 98.81 92 ILE A N 1
ATOM 678 C CA . ILE A 1 92 ? -1.384 -1.970 2.138 1.00 98.81 92 ILE A CA 1
ATOM 679 C C . ILE A 1 92 ? -0.689 -2.942 3.092 1.00 98.81 92 ILE A C 1
ATOM 681 O O . ILE A 1 92 ? 0.098 -2.544 3.957 1.00 98.81 92 ILE A O 1
ATOM 685 N N . ALA A 1 93 ? -1.007 -4.225 2.943 1.00 98.50 93 ALA A N 1
ATOM 686 C CA . ALA A 1 93 ? -0.589 -5.300 3.833 1.00 98.50 93 ALA A CA 1
ATOM 687 C C . ALA A 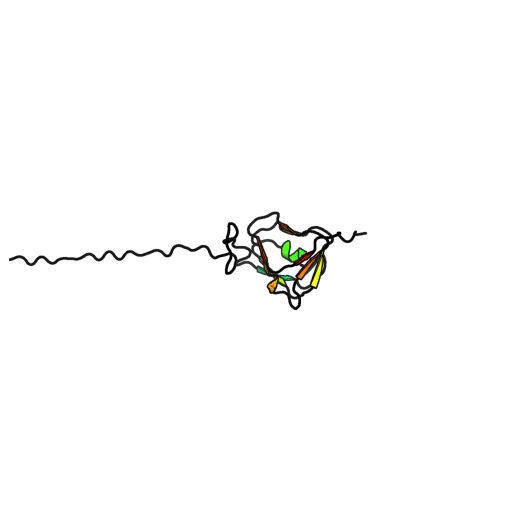1 93 ? 0.651 -6.030 3.290 1.00 98.50 93 ALA A C 1
ATOM 689 O O . ALA A 1 93 ? 0.560 -7.171 2.831 1.00 98.50 93 ALA A O 1
ATOM 690 N N . GLY A 1 94 ? 1.827 -5.396 3.355 1.00 98.31 94 GLY A N 1
ATOM 691 C CA . GLY A 1 94 ? 3.079 -5.941 2.810 1.00 98.31 94 GLY A CA 1
ATOM 692 C C . GLY A 1 94 ? 3.501 -7.293 3.398 1.00 98.31 94 GLY A C 1
ATOM 693 O O . GLY A 1 94 ? 4.136 -8.083 2.708 1.00 98.31 94 GLY A O 1
ATOM 694 N N . GLN A 1 95 ? 3.075 -7.621 4.624 1.00 97.38 95 GLN A N 1
ATOM 695 C CA . GLN A 1 95 ? 3.348 -8.922 5.250 1.00 97.38 95 GLN A CA 1
ATOM 696 C C . GLN A 1 95 ? 2.646 -10.107 4.563 1.00 97.38 95 GLN A C 1
ATOM 698 O O . GLN A 1 95 ? 2.936 -11.248 4.897 1.00 97.38 95 GLN A O 1
ATOM 703 N N . SER A 1 96 ? 1.698 -9.850 3.653 1.00 98.38 96 SER A N 1
ATOM 704 C CA . SER A 1 96 ? 1.036 -10.902 2.865 1.00 98.38 96 SER A CA 1
ATOM 705 C C . SER A 1 96 ? 1.893 -11.425 1.710 1.00 98.38 96 SER A C 1
ATOM 707 O O . SER A 1 96 ? 1.604 -12.497 1.186 1.00 98.38 96 SER A O 1
ATOM 709 N N . ALA A 1 97 ? 2.935 -10.688 1.316 1.00 98.19 97 ALA A N 1
ATOM 710 C CA . ALA A 1 97 ? 3.792 -11.066 0.206 1.00 98.19 97 ALA A CA 1
ATOM 711 C C . ALA A 1 97 ? 4.624 -12.321 0.533 1.00 98.19 97 ALA A C 1
ATOM 713 O O . ALA A 1 97 ? 5.199 -12.404 1.623 1.00 98.19 97 ALA A O 1
ATOM 714 N N . PRO A 1 98 ? 4.748 -13.280 -0.402 1.00 96.38 98 PRO A N 1
ATOM 715 C CA . PRO A 1 98 ? 5.620 -14.434 -0.235 1.00 96.38 98 PRO A CA 1
ATOM 716 C C . PRO A 1 98 ? 7.109 -14.049 -0.230 1.00 96.38 98 PRO A C 1
ATOM 718 O O . PRO A 1 98 ? 7.524 -13.002 -0.739 1.00 96.38 98 PRO A O 1
ATOM 721 N N . GLY A 1 99 ? 7.934 -14.950 0.308 1.00 92.88 99 GLY A N 1
ATOM 722 C CA . GLY A 1 99 ? 9.392 -14.839 0.280 1.00 92.88 99 GLY A CA 1
ATOM 723 C C . GLY A 1 99 ? 9.910 -13.594 1.001 1.00 92.88 99 GLY A C 1
ATOM 724 O O . GLY A 1 99 ? 9.508 -13.286 2.118 1.00 92.88 99 GLY A O 1
ATOM 725 N N . GLY A 1 100 ? 10.823 -12.867 0.356 1.00 90.88 100 GLY A N 1
ATOM 726 C CA . GLY A 1 100 ? 11.448 -11.674 0.926 1.00 90.88 100 GLY A CA 1
ATOM 727 C C . GLY A 1 100 ? 10.525 -10.458 1.056 1.00 90.88 100 GLY A C 1
ATOM 728 O O . GLY A 1 100 ? 11.000 -9.408 1.473 1.00 90.88 100 GLY A O 1
ATOM 729 N N . GLY A 1 101 ? 9.244 -10.529 0.692 1.00 97.31 101 GLY A N 1
ATOM 730 C CA . GLY A 1 101 ? 8.318 -9.393 0.728 1.00 97.31 101 GLY A CA 1
ATOM 731 C C . GLY A 1 101 ? 8.467 -8.430 -0.457 1.00 97.31 101 GLY A C 1
ATOM 732 O O . GLY A 1 101 ? 9.095 -8.763 -1.462 1.00 97.31 101 GLY A O 1
ATOM 733 N N . ILE A 1 102 ? 7.908 -7.222 -0.337 1.00 98.50 102 ILE A N 1
ATOM 734 C CA . ILE A 1 102 ? 7.870 -6.225 -1.422 1.00 98.50 102 ILE A CA 1
ATOM 735 C C . ILE A 1 102 ? 8.822 -5.057 -1.162 1.00 98.50 102 ILE A C 1
ATOM 737 O O . ILE A 1 102 ? 8.854 -4.488 -0.068 1.00 98.50 102 ILE A O 1
ATOM 741 N N . CYS A 1 103 ? 9.570 -4.680 -2.199 1.00 97.50 103 CYS A N 1
ATOM 742 C CA . CYS A 1 103 ? 10.350 -3.449 -2.265 1.00 97.50 103 CYS A CA 1
ATOM 743 C C . CYS A 1 103 ? 9.821 -2.551 -3.390 1.00 97.50 103 CYS A C 1
ATOM 745 O O . CYS A 1 103 ? 9.681 -3.016 -4.518 1.00 97.50 103 CYS A O 1
ATOM 747 N N . LEU A 1 104 ? 9.551 -1.278 -3.109 1.00 96.94 104 LEU A N 1
ATOM 748 C CA . LEU A 1 104 ? 9.272 -0.269 -4.134 1.00 96.94 104 LEU A CA 1
ATOM 749 C C . LEU A 1 104 ? 10.555 0.508 -4.444 1.00 96.94 104 LEU A C 1
ATOM 751 O O . LEU A 1 104 ? 11.227 0.971 -3.519 1.00 96.94 104 LEU A O 1
ATOM 755 N N . SER A 1 105 ? 10.893 0.663 -5.725 1.00 95.44 105 SER A N 1
ATOM 756 C CA . SER A 1 105 ? 12.081 1.408 -6.170 1.00 95.44 105 SER A CA 1
ATOM 757 C C . SER A 1 105 ? 11.810 2.276 -7.398 1.00 95.44 105 SER A C 1
ATOM 759 O O . SER A 1 105 ? 10.839 2.040 -8.113 1.00 95.44 105 SER A O 1
ATOM 761 N N . GLY A 1 106 ? 12.710 3.215 -7.693 1.00 93.38 106 GLY A N 1
ATOM 762 C CA . GLY A 1 106 ? 12.633 4.098 -8.863 1.00 93.38 106 GLY A CA 1
ATOM 763 C C . GLY A 1 106 ? 11.848 5.368 -8.554 1.00 93.38 106 GLY A C 1
ATOM 764 O O . GLY A 1 106 ? 12.434 6.417 -8.336 1.00 93.38 106 GLY A O 1
ATOM 765 N N . ALA A 1 107 ? 10.524 5.281 -8.461 1.00 92.69 107 ALA A N 1
ATOM 766 C CA . ALA A 1 107 ? 9.668 6.434 -8.175 1.00 92.69 107 ALA A CA 1
ATOM 767 C C . ALA A 1 107 ? 9.006 6.360 -6.780 1.00 92.69 107 ALA A C 1
ATOM 769 O O . ALA A 1 107 ? 8.837 5.266 -6.231 1.00 92.69 107 ALA A O 1
ATOM 770 N N . PRO A 1 108 ? 8.616 7.505 -6.182 1.00 93.81 108 PRO A N 1
ATOM 771 C CA . PRO A 1 108 ? 8.022 7.537 -4.848 1.00 93.81 108 PRO A CA 1
ATOM 772 C C . PRO A 1 108 ? 6.577 7.017 -4.813 1.00 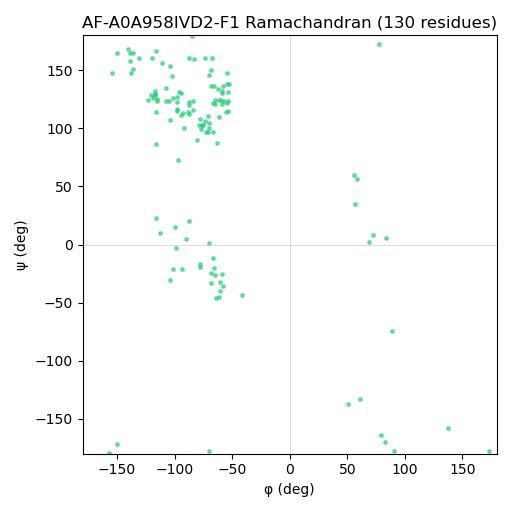93.81 108 PRO A C 1
ATOM 774 O O . PRO A 1 108 ? 5.851 7.008 -5.810 1.00 93.81 108 PRO A O 1
ATOM 777 N N . LEU A 1 109 ? 6.146 6.643 -3.608 1.00 95.94 109 LEU A N 1
ATOM 778 C CA . LEU A 1 109 ? 4.740 6.468 -3.252 1.00 95.94 109 LEU A CA 1
ATOM 779 C C . LEU A 1 109 ? 4.264 7.744 -2.552 1.00 95.94 109 LEU A C 1
ATOM 781 O O . LEU A 1 109 ? 4.767 8.090 -1.485 1.00 95.94 109 LEU A O 1
ATOM 785 N N . GLU A 1 110 ? 3.307 8.446 -3.146 1.00 97.19 110 GLU A N 1
ATOM 786 C CA . GLU A 1 110 ? 2.776 9.703 -2.623 1.00 97.19 110 GLU A CA 1
ATOM 787 C C . GLU A 1 110 ? 1.393 9.479 -2.014 1.00 97.19 110 GLU A C 1
ATOM 789 O O . GLU A 1 110 ? 0.471 9.031 -2.693 1.00 97.19 110 GLU A O 1
ATOM 794 N N . ILE A 1 111 ? 1.222 9.839 -0.743 1.00 98.19 111 ILE A N 1
ATOM 795 C CA . ILE A 1 111 ? -0.088 9.838 -0.086 1.00 98.19 111 ILE A CA 1
ATOM 796 C C . ILE A 1 111 ? -0.678 11.240 -0.234 1.00 98.19 111 ILE A C 1
ATOM 798 O O . ILE A 1 111 ? -0.143 12.204 0.311 1.00 98.19 111 ILE A O 1
ATOM 802 N N . LYS A 1 112 ? -1.767 11.360 -0.996 1.00 98.38 112 LYS A N 1
ATOM 803 C CA . LYS A 1 112 ? -2.470 12.625 -1.280 1.00 98.38 112 LYS A CA 1
ATOM 804 C C . LYS A 1 112 ? -3.891 12.621 -0.709 1.00 98.38 112 LYS A C 1
ATOM 806 O O . LYS A 1 112 ? -4.764 13.337 -1.183 1.00 98.38 112 LYS A O 1
ATOM 811 N N . THR A 1 113 ? -4.120 11.785 0.298 1.00 98.38 113 THR A N 1
ATOM 812 C CA . THR A 1 113 ? -5.434 11.526 0.887 1.00 98.38 113 THR A CA 1
ATOM 813 C C . THR A 1 113 ? -5.306 11.163 2.369 1.00 98.38 113 THR A C 1
ATOM 815 O O . THR A 1 113 ? -4.226 11.277 2.949 1.00 98.38 113 THR A O 1
ATOM 818 N N . HIS A 1 114 ? -6.406 10.743 2.988 1.00 98.12 114 HIS A N 1
ATOM 819 C CA . HIS A 1 114 ? -6.509 10.387 4.402 1.00 98.12 114 HIS A CA 1
ATOM 820 C C . HIS A 1 114 ? -6.853 8.902 4.595 1.00 98.12 114 HIS A C 1
ATOM 822 O O . HIS A 1 114 ? -7.219 8.196 3.656 1.00 98.12 114 HIS A O 1
ATOM 828 N N . ASP A 1 115 ? -6.693 8.427 5.829 1.00 98.19 115 ASP A N 1
ATOM 829 C CA . ASP A 1 115 ? -6.984 7.055 6.251 1.00 98.19 115 ASP A CA 1
ATOM 830 C C . ASP A 1 115 ? -6.270 5.963 5.448 1.00 98.19 115 ASP A C 1
ATOM 832 O O . ASP A 1 115 ? -6.879 5.081 4.837 1.00 98.19 115 ASP A O 1
ATOM 836 N N . VAL A 1 116 ? -4.937 6.026 5.471 1.00 98.69 116 VAL A N 1
ATOM 837 C CA . VAL A 1 116 ? -4.055 5.074 4.793 1.00 98.69 116 VAL A CA 1
ATOM 838 C C . VAL A 1 116 ? -3.167 4.359 5.810 1.00 98.69 116 VAL A C 1
ATOM 840 O O . VAL A 1 116 ? -2.434 4.989 6.569 1.00 98.69 116 VAL A O 1
ATOM 843 N N . ILE A 1 117 ? -3.189 3.027 5.790 1.00 98.62 117 ILE A N 1
ATOM 844 C CA . ILE A 1 117 ? -2.274 2.163 6.539 1.00 98.62 117 ILE A CA 1
ATOM 845 C C . ILE A 1 117 ? -1.294 1.540 5.550 1.00 98.62 117 ILE A C 1
ATOM 847 O O . ILE A 1 117 ? -1.705 0.833 4.635 1.00 98.62 117 ILE A O 1
ATOM 851 N N . ILE A 1 118 ? 0.007 1.729 5.761 1.00 98.50 118 ILE A N 1
ATOM 852 C CA . ILE A 1 118 ? 1.060 1.062 4.983 1.00 98.50 118 ILE A CA 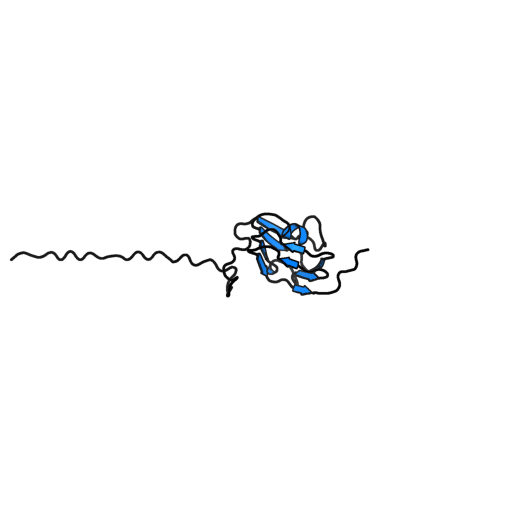1
ATOM 853 C C . ILE A 1 118 ? 1.951 0.301 5.949 1.00 98.50 118 ILE A C 1
ATOM 855 O O . ILE A 1 118 ? 2.480 0.879 6.898 1.00 98.50 118 ILE A O 1
ATOM 859 N N . ARG A 1 119 ? 2.113 -1.005 5.729 1.00 97.69 119 ARG A N 1
ATOM 860 C CA . ARG A 1 119 ? 2.913 -1.859 6.609 1.00 97.69 119 ARG A CA 1
ATOM 861 C C . ARG A 1 119 ? 3.777 -2.835 5.834 1.00 97.69 119 ARG A C 1
ATOM 863 O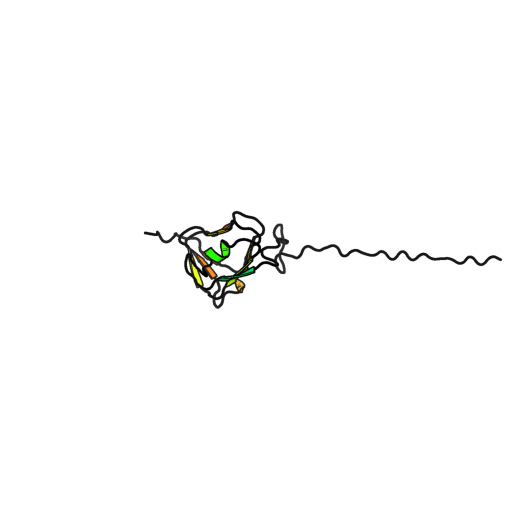 O . ARG A 1 119 ? 3.367 -3.349 4.798 1.00 97.69 119 ARG A O 1
ATOM 870 N N . SER A 1 120 ? 4.945 -3.134 6.404 1.00 97.69 120 SER A N 1
ATOM 871 C CA . SER A 1 120 ? 5.826 -4.228 5.972 1.00 97.69 120 SER A CA 1
ATOM 872 C C . SER A 1 120 ? 6.246 -4.157 4.497 1.00 97.69 120 SER A C 1
ATOM 874 O O . SER A 1 120 ? 6.409 -5.184 3.844 1.00 97.69 120 SER A O 1
ATOM 876 N N . LEU A 1 121 ? 6.435 -2.940 3.982 1.00 97.69 121 LEU A N 1
ATOM 877 C CA . LEU A 1 121 ? 7.073 -2.675 2.694 1.00 97.69 121 LEU A CA 1
ATOM 878 C C . LEU A 1 121 ? 8.493 -2.161 2.914 1.00 97.69 121 LEU A C 1
ATOM 880 O O . LEU A 1 121 ? 8.782 -1.516 3.923 1.00 97.69 121 LEU A O 1
ATOM 884 N N . ARG A 1 122 ? 9.358 -2.388 1.930 1.00 97.12 122 ARG A N 1
ATOM 885 C CA . ARG A 1 122 ? 10.626 -1.671 1.800 1.00 97.12 122 ARG A CA 1
ATOM 886 C C . ARG A 1 122 ? 10.501 -0.611 0.720 1.00 97.12 122 ARG A C 1
ATOM 888 O O . ARG A 1 122 ? 9.852 -0.828 -0.300 1.00 97.12 122 ARG A O 1
ATOM 895 N N . PHE A 1 123 ? 11.170 0.509 0.933 1.00 95.88 123 PHE A N 1
ATOM 896 C CA . PHE A 1 123 ? 11.296 1.569 -0.053 1.00 95.88 123 PHE A CA 1
ATOM 897 C C . PHE A 1 123 ? 12.779 1.756 -0.327 1.00 95.88 123 PHE A C 1
ATOM 899 O O . PHE A 1 123 ? 13.564 1.901 0.610 1.00 95.88 123 PHE A O 1
ATOM 906 N N . ARG A 1 124 ? 13.160 1.742 -1.601 1.00 92.56 124 ARG A N 1
ATOM 907 C CA . ARG A 1 124 ? 14.508 2.074 -2.054 1.00 92.56 124 ARG A CA 1
ATOM 908 C C . ARG A 1 124 ? 14.424 3.322 -2.932 1.00 92.56 124 ARG A C 1
ATOM 910 O O . ARG A 1 124 ? 14.285 3.186 -4.149 1.00 92.56 124 ARG A O 1
ATOM 917 N N . PRO A 1 125 ? 14.466 4.522 -2.320 1.00 79.12 125 PRO A N 1
ATOM 918 C CA . PRO A 1 125 ? 14.585 5.769 -3.063 1.00 79.12 125 PRO A CA 1
ATOM 919 C C . PRO A 1 125 ? 15.856 5.724 -3.918 1.00 79.12 125 PRO A C 1
ATOM 921 O O . PRO A 1 125 ? 16.893 5.251 -3.452 1.00 79.12 125 PRO A O 1
ATOM 924 N N . GLY A 1 126 ? 15.778 6.162 -5.168 1.00 71.38 126 GLY A N 1
ATOM 925 C CA . GLY A 1 126 ? 16.895 6.139 -6.110 1.00 71.38 126 GLY A CA 1
ATOM 926 C C . GLY A 1 126 ? 16.437 6.557 -7.500 1.00 71.38 126 GLY A C 1
ATOM 927 O O . GLY A 1 126 ? 15.267 6.889 -7.670 1.00 71.38 126 GLY A O 1
ATOM 928 N N . ASP A 1 127 ? 17.349 6.535 -8.467 1.00 66.31 127 ASP A N 1
ATOM 929 C CA . ASP A 1 127 ? 17.092 7.081 -9.798 1.00 66.31 127 ASP A CA 1
ATOM 930 C C . ASP A 1 127 ? 15.945 6.338 -10.489 1.00 66.31 127 ASP A C 1
ATOM 932 O O . ASP A 1 127 ? 15.947 5.107 -10.620 1.00 66.31 127 ASP A O 1
ATOM 936 N N . ILE A 1 128 ? 14.938 7.113 -10.893 1.00 66.06 128 ILE A N 1
ATOM 937 C CA . ILE A 1 128 ? 13.874 6.667 -11.786 1.00 66.06 128 ILE A CA 1
ATOM 938 C C . ILE A 1 128 ? 14.596 6.114 -13.017 1.00 66.06 128 ILE A C 1
ATOM 940 O O . ILE A 1 128 ? 15.381 6.860 -13.603 1.00 66.06 128 ILE A O 1
ATOM 944 N N . PRO A 1 129 ? 14.396 4.840 -13.402 1.00 64.94 129 PRO A N 1
ATOM 945 C CA . PRO A 1 129 ? 14.934 4.358 -14.664 1.00 64.94 129 PRO A CA 1
ATOM 946 C C . PRO A 1 129 ? 14.437 5.316 -15.741 1.00 64.94 129 PRO A C 1
ATOM 948 O O . PRO A 1 129 ? 13.221 5.447 -15.895 1.00 64.94 129 PRO A O 1
ATOM 951 N N . GLU A 1 130 ? 15.343 6.054 -16.387 1.00 56.62 130 GLU A N 1
ATOM 952 C CA . GLU A 1 130 ? 14.949 6.993 -17.430 1.00 56.62 130 GLU A CA 1
ATOM 953 C C . GLU A 1 130 ? 14.143 6.218 -18.471 1.00 56.62 130 GLU A C 1
ATOM 955 O O . GLU A 1 130 ? 14.630 5.271 -19.091 1.00 56.62 130 GLU A O 1
ATOM 960 N N . GLY A 1 131 ? 12.863 6.562 -18.579 1.00 52.19 131 GLY A N 1
ATOM 961 C CA . GLY A 1 131 ? 12.001 6.040 -19.620 1.00 52.19 131 GLY A CA 1
ATOM 962 C C . GLY A 1 131 ? 12.315 6.785 -20.906 1.00 52.19 131 GLY A C 1
ATOM 963 O O . GLY A 1 131 ? 11.981 7.963 -21.015 1.00 52.19 131 GLY A O 1
ATOM 964 N N . SER A 1 132 ? 12.959 6.091 -21.843 1.00 40.84 132 SER A N 1
ATOM 965 C CA . SER A 1 132 ? 12.858 6.343 -23.285 1.00 40.84 132 SER A CA 1
ATOM 966 C C . SER A 1 132 ? 11.403 6.361 -23.744 1.00 40.84 132 SER A C 1
ATOM 968 O O . SER A 1 132 ? 10.682 5.422 -23.322 1.00 40.84 132 SER A O 1
#

Mean predicted aligned error: 8.41 Å

pLDDT: mean 89.36, std 15.43, range [40.84, 98.88]

Sequence (132 aa):
MRKMHRFLLLLVSLSLPALSQLPAFPGAQGFGSTTPGGRGGAIIEVLNLNNNGPGSFREACAAAGPRIVVFRTGGTIVLYTPVRIENPYLTIAGQSAPGGGICLSGAPLEIKTHDVIIRSLRFRPGDIPEGS